Protein AF-A0A453M6G0-F1 (afdb_monomer)

Nearest PDB structures (foldseek):
  7b8b-assembly2_B  TM=7.473E-01  e=1.057E-04  Arabidopsis thaliana
  7krz-assembly1_F  TM=1.743E-01  e=6.918E+00  Homo sapiens

InterPro domains:
  IPR011050 Pectin lyase fold/virulence factor [SSF51126] (20-119)
  IPR012334 Pectin lyase fold [G3DSA:2.160.20.10] (10-120)

Radius of gyration: 19.91 Å; Cα contacts (8 Å, |Δi|>4): 210; chains: 1; bounding box: 61×38×46 Å

Secondary structure (DSSP, 8-state):
-----------------------EEEEGGGGT-B--S-TTSPEE--TTHHHHHHHT-SS-EEEEE-TT-EEE---EEEE---SS-EEEEESSEEE--SSGGGS-TT-TT-SEEEES----

Sequence (120 aa):
YRACTQHGDVAFGRSSLNSSTEKNVFVVDNYGARGTGSMMTRRRWPRAKAWNAACSSSRPAVLLVPRGRSYLLMSITFLGPCKYSVTFMVKGTLVAPRSRSAWNENNMRHWIVIEHVTNH

Mean predicted aligned error: 11.94 Å

Structure (mmCIF, N/CA/C/O backbone):
data_AF-A0A453M6G0-F1
#
_entry.id   AF-A0A453M6G0-F1
#
loop_
_atom_site.group_PDB
_atom_site.id
_atom_site.type_symbol
_atom_site.label_atom_id
_atom_site.label_alt_id
_atom_site.label_comp_id
_atom_site.label_asym_id
_atom_site.label_entity_id
_atom_site.label_seq_id
_atom_site.pdbx_PDB_ins_code
_atom_site.Cartn_x
_atom_site.Cartn_y
_atom_site.Cartn_z
_atom_site.occupancy
_atom_site.B_iso_or_equiv
_atom_site.auth_seq_id
_atom_site.auth_comp_id
_atom_site.auth_asym_id
_atom_site.auth_atom_id
_atom_site.pdbx_PDB_model_num
ATOM 1 N N . TYR A 1 1 ? -29.127 -30.386 -3.169 1.00 31.84 1 TYR A N 1
ATOM 2 C CA . TYR A 1 1 ? -30.319 -30.400 -2.291 1.00 31.84 1 TYR A CA 1
ATOM 3 C C . TYR A 1 1 ? -29.933 -29.657 -1.010 1.00 31.84 1 TYR A C 1
ATOM 5 O O . TYR A 1 1 ? -28.790 -29.807 -0.613 1.00 31.84 1 TYR A O 1
ATOM 13 N N . ARG A 1 2 ? -30.731 -28.813 -0.348 1.00 32.50 2 ARG A N 1
ATOM 14 C CA . ARG A 1 2 ? -31.978 -28.084 -0.682 1.00 32.50 2 ARG A CA 1
ATOM 15 C C . ARG A 1 2 ? -31.768 -26.611 -0.270 1.00 32.50 2 ARG A C 1
ATOM 17 O O . ARG A 1 2 ? -30.869 -26.335 0.516 1.00 32.50 2 ARG A O 1
ATOM 24 N N . ALA A 1 3 ? -32.586 -25.689 -0.773 1.00 38.31 3 ALA A N 1
ATOM 25 C CA . ALA A 1 3 ? -32.681 -24.346 -0.195 1.00 38.31 3 ALA A CA 1
ATOM 26 C C . ALA A 1 3 ? -33.483 -24.385 1.120 1.00 38.31 3 ALA A C 1
ATOM 28 O O . ALA A 1 3 ? -34.374 -25.225 1.258 1.00 38.31 3 ALA A O 1
ATOM 29 N N . CYS A 1 4 ? -33.206 -23.457 2.038 1.00 45.47 4 CYS A N 1
ATOM 30 C CA . CYS A 1 4 ? -34.018 -23.226 3.233 1.00 45.47 4 CYS A CA 1
ATOM 31 C C . CYS A 1 4 ? -34.629 -21.822 3.168 1.00 45.47 4 CYS A C 1
ATOM 33 O O . CYS A 1 4 ? -33.945 -20.829 3.407 1.00 45.47 4 CYS A O 1
ATOM 35 N N . THR A 1 5 ? -35.916 -21.748 2.841 1.00 50.62 5 THR A N 1
ATOM 36 C CA . THR A 1 5 ? -36.776 -20.599 3.143 1.00 50.62 5 THR A CA 1
ATOM 37 C C . THR A 1 5 ? -37.199 -20.666 4.611 1.00 50.62 5 THR A C 1
ATOM 39 O O . THR A 1 5 ? -37.480 -21.751 5.116 1.00 50.62 5 THR A O 1
ATOM 42 N N . GLN A 1 6 ? -37.254 -19.526 5.303 1.00 40.12 6 GLN A N 1
ATOM 43 C CA . GLN A 1 6 ? -37.743 -19.449 6.684 1.00 40.12 6 GLN A CA 1
ATOM 44 C C . GLN A 1 6 ? -39.095 -18.731 6.745 1.00 40.12 6 GLN A C 1
ATOM 46 O O . GLN A 1 6 ? -39.243 -17.620 6.242 1.00 40.12 6 GLN A O 1
ATOM 51 N N . HIS A 1 7 ? -40.060 -19.391 7.384 1.00 32.34 7 HIS A N 1
ATOM 52 C CA . HIS A 1 7 ? -41.308 -18.825 7.890 1.00 32.34 7 HIS A CA 1
ATOM 53 C C . HIS A 1 7 ? -41.202 -18.717 9.420 1.00 32.34 7 HIS A C 1
ATOM 55 O O . HIS A 1 7 ? -40.687 -19.645 10.037 1.00 32.34 7 HIS A O 1
ATOM 61 N N . GLY A 1 8 ? -41.786 -17.665 10.003 1.00 42.75 8 GLY A N 1
ATOM 62 C CA . GLY A 1 8 ? -42.409 -17.727 11.335 1.00 42.75 8 GLY A CA 1
ATOM 63 C C . GLY A 1 8 ? -41.554 -17.462 12.588 1.00 42.75 8 GLY A C 1
ATOM 64 O O . GLY A 1 8 ? -40.725 -18.276 12.979 1.00 42.75 8 GLY A O 1
ATOM 65 N N . ASP A 1 9 ? -41.941 -16.386 13.282 1.00 38.88 9 ASP A N 1
ATOM 66 C CA . ASP A 1 9 ? -42.213 -16.346 14.734 1.00 38.88 9 ASP A CA 1
ATOM 67 C C . ASP A 1 9 ? -41.102 -16.044 15.776 1.00 38.88 9 ASP A C 1
ATOM 69 O O . ASP A 1 9 ? -39.914 -15.911 15.491 1.00 38.88 9 ASP A O 1
ATOM 73 N N . VAL A 1 10 ? -41.571 -15.734 16.995 1.00 45.78 10 VAL A N 1
ATOM 74 C CA . VAL A 1 10 ? -41.076 -14.693 17.931 1.00 45.78 10 VAL A CA 1
ATOM 75 C C . VAL A 1 10 ? -41.383 -15.167 19.377 1.00 45.78 10 VAL A C 1
ATOM 77 O O . VAL A 1 10 ? -42.436 -15.762 19.576 1.00 45.78 10 VAL A O 1
ATOM 80 N N . ALA A 1 11 ? -40.598 -14.981 20.455 1.00 46.09 11 ALA A N 1
ATOM 81 C CA . ALA A 1 11 ? -39.406 -14.165 20.767 1.00 46.09 11 ALA A CA 1
ATOM 82 C C . ALA A 1 11 ? -38.546 -14.829 21.894 1.00 46.09 11 ALA A C 1
ATOM 84 O O . ALA A 1 11 ? -38.769 -15.980 22.248 1.00 46.09 11 ALA A O 1
ATOM 85 N N . PHE A 1 12 ? -37.648 -14.039 22.515 1.00 39.84 12 PHE A N 1
ATOM 86 C CA . PHE A 1 12 ? -36.918 -14.255 23.787 1.00 39.84 12 PHE A CA 1
ATOM 87 C C . PHE A 1 12 ? -35.687 -15.184 23.785 1.00 39.84 12 PHE A C 1
ATOM 89 O O . PHE A 1 12 ? -35.750 -16.349 23.421 1.00 39.84 12 PHE A O 1
ATOM 96 N N . GLY A 1 13 ? -34.573 -14.677 24.338 1.00 37.19 13 GLY A N 1
ATOM 97 C CA . GLY A 1 13 ? -33.406 -15.487 24.727 1.00 37.19 13 GLY A CA 1
ATOM 98 C C . GLY A 1 13 ? -32.059 -14.930 24.253 1.00 37.19 13 GLY A C 1
ATOM 99 O O . GLY A 1 13 ? -31.857 -14.662 23.078 1.00 37.19 13 GLY A O 1
ATOM 100 N N . ARG A 1 14 ? -31.129 -14.732 25.192 1.00 51.22 14 ARG A N 1
ATOM 101 C CA . ARG A 1 14 ? -29.822 -14.070 25.009 1.00 51.22 14 ARG A CA 1
ATOM 102 C C . ARG A 1 14 ? -28.892 -14.755 23.987 1.00 51.22 14 ARG A C 1
ATOM 104 O O . ARG A 1 14 ? -28.859 -15.971 23.859 1.00 51.22 14 ARG A O 1
ATOM 111 N N . SER A 1 15 ? -28.002 -13.925 23.434 1.00 50.03 15 SER A N 1
ATOM 112 C CA . SER A 1 15 ? -26.668 -14.254 22.897 1.00 50.03 15 SER A CA 1
ATOM 113 C C . SER A 1 15 ? -26.554 -15.210 21.700 1.00 50.03 15 SER A C 1
ATOM 115 O O . SER A 1 15 ? -26.272 -16.393 21.846 1.00 50.03 15 SER A O 1
ATOM 117 N N . SER A 1 16 ? -26.465 -14.606 20.513 1.00 47.88 16 SER A N 1
ATOM 118 C CA . SER A 1 16 ? -25.290 -14.827 19.662 1.00 47.88 16 SER A CA 1
ATOM 119 C C . SER A 1 16 ? -24.849 -13.497 19.049 1.00 47.88 16 SER A C 1
ATOM 121 O O . SER A 1 16 ? -25.302 -13.099 17.978 1.00 47.88 16 SER A O 1
ATOM 123 N N . LEU A 1 17 ? -23.960 -12.780 19.750 1.00 47.47 17 LEU A N 1
ATOM 124 C CA . LEU A 1 17 ? -23.151 -11.738 19.116 1.00 47.47 17 LEU A CA 1
ATOM 125 C C . LEU A 1 17 ? -22.137 -12.448 18.223 1.00 47.47 17 LEU A C 1
ATOM 127 O O . LEU A 1 17 ? -20.981 -12.633 18.604 1.00 47.47 17 LEU A O 1
ATOM 131 N N . ASN A 1 18 ? -22.575 -12.850 17.031 1.00 50.50 18 ASN A N 1
ATOM 132 C CA . ASN A 1 18 ? -21.696 -13.376 15.996 1.00 50.50 18 ASN A CA 1
ATOM 133 C C . ASN A 1 18 ? -20.922 -12.207 15.361 1.00 50.50 18 ASN A C 1
ATOM 135 O O . ASN A 1 18 ? -21.075 -11.870 14.187 1.00 50.50 18 ASN A O 1
ATOM 139 N N . SER A 1 19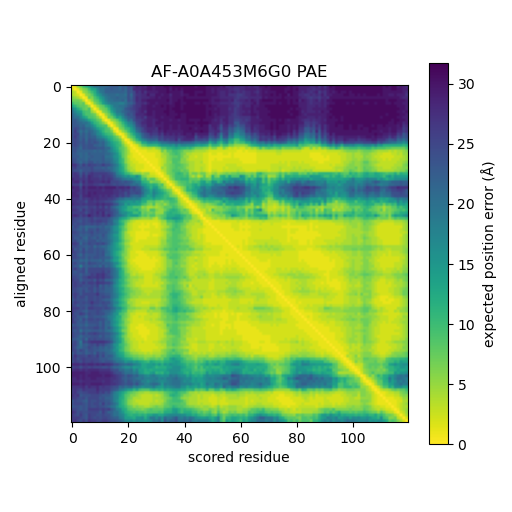 ? -20.128 -11.538 16.202 1.00 49.19 19 SER A N 1
ATOM 140 C CA . SER A 1 19 ? -19.255 -10.419 15.871 1.00 49.19 19 SER A CA 1
ATOM 141 C C . SER A 1 19 ? -18.056 -10.946 15.092 1.00 49.19 19 SER A C 1
ATOM 143 O O . SER A 1 19 ? -16.914 -10.966 15.556 1.00 49.19 19 SER A O 1
ATOM 145 N N . SER A 1 20 ? -18.321 -11.368 13.856 1.00 60.78 20 SER A N 1
ATOM 146 C CA . SER A 1 20 ? -17.321 -11.210 12.813 1.00 60.78 20 SER A CA 1
ATOM 147 C C . SER A 1 20 ? -16.952 -9.728 12.808 1.00 60.78 20 SER A C 1
ATOM 149 O O . SER A 1 20 ? -17.786 -8.877 12.509 1.00 60.78 20 SER A O 1
ATOM 151 N N . THR A 1 21 ? -15.735 -9.408 13.252 1.00 65.12 21 THR A N 1
ATOM 152 C CA . THR A 1 21 ? -15.261 -8.023 13.319 1.00 65.12 21 THR A CA 1
ATOM 153 C C . THR A 1 21 ? -15.343 -7.447 11.916 1.00 65.12 21 THR A C 1
ATOM 155 O O . THR A 1 21 ? -14.573 -7.859 11.047 1.00 65.12 21 THR A O 1
ATOM 158 N N . GLU A 1 22 ? -16.298 -6.547 11.673 1.00 84.19 22 GLU A N 1
ATOM 159 C CA . GLU A 1 22 ? -16.522 -6.009 10.336 1.00 84.19 22 GLU A CA 1
ATOM 160 C C . GLU A 1 22 ? -15.256 -5.304 9.851 1.00 84.19 22 GLU A C 1
ATOM 162 O O . GLU A 1 22 ? -14.756 -4.378 10.498 1.00 84.19 22 GLU A O 1
ATOM 167 N N . LYS A 1 23 ? -14.725 -5.746 8.705 1.00 91.00 23 LYS A N 1
ATOM 168 C CA . LYS A 1 23 ? -13.485 -5.199 8.147 1.00 91.00 23 LYS A CA 1
ATOM 169 C C . LYS A 1 23 ? -13.771 -4.387 6.896 1.00 91.00 23 LYS A C 1
ATOM 171 O O . LYS A 1 23 ? -14.410 -4.876 5.967 1.00 91.00 23 LYS A O 1
ATOM 176 N N . ASN A 1 24 ? -13.241 -3.168 6.831 1.00 95.50 24 ASN A N 1
ATOM 177 C CA . ASN A 1 24 ? -13.250 -2.392 5.590 1.00 95.50 24 ASN A CA 1
ATOM 178 C C . ASN A 1 24 ? -12.245 -2.996 4.596 1.00 95.50 24 ASN A C 1
ATOM 180 O O . ASN A 1 24 ? -11.079 -3.183 4.942 1.00 95.50 24 ASN A O 1
ATOM 184 N N . VAL A 1 25 ? -12.663 -3.263 3.355 1.00 95.81 25 VAL A N 1
ATOM 185 C CA . VAL A 1 25 ? -11.785 -3.817 2.309 1.00 95.81 25 VAL A CA 1
ATOM 186 C C . VAL A 1 25 ? -11.407 -2.738 1.292 1.00 95.81 25 VAL A C 1
ATOM 188 O O . VAL A 1 25 ? -12.238 -2.245 0.534 1.00 95.81 25 VAL A O 1
ATOM 191 N N . PHE A 1 26 ? -10.120 -2.411 1.247 1.00 95.06 26 PHE A N 1
ATOM 192 C CA . PHE A 1 26 ? -9.513 -1.396 0.394 1.00 95.06 26 PHE A CA 1
ATOM 193 C C . PHE A 1 26 ? -8.819 -2.077 -0.792 1.00 95.06 26 PHE A C 1
ATOM 195 O O . PHE A 1 26 ? -7.651 -2.459 -0.715 1.00 95.06 26 PHE A O 1
ATOM 202 N N . VAL A 1 27 ? -9.541 -2.274 -1.898 1.00 93.00 27 VAL A N 1
ATOM 203 C CA . VAL A 1 27 ? -8.989 -2.901 -3.113 1.00 93.00 27 VAL A CA 1
ATOM 204 C C . VAL A 1 27 ? -8.107 -1.902 -3.864 1.00 93.00 27 VAL A C 1
ATOM 206 O O . VAL A 1 27 ? -8.578 -0.828 -4.231 1.00 93.00 27 VAL A O 1
ATOM 209 N N . VAL A 1 28 ? -6.845 -2.250 -4.147 1.00 90.75 28 VAL A N 1
ATOM 210 C CA . VAL A 1 28 ? -5.863 -1.321 -4.759 1.00 90.75 28 VAL A CA 1
ATOM 211 C C . VAL A 1 28 ? -6.296 -0.730 -6.110 1.00 90.75 28 VAL A C 1
ATOM 213 O O . VAL A 1 28 ? -5.900 0.387 -6.444 1.00 90.75 28 VAL A O 1
ATOM 216 N N . ASP A 1 29 ? -7.143 -1.432 -6.870 1.00 88.12 29 ASP A N 1
ATOM 217 C CA . ASP A 1 29 ? -7.707 -0.936 -8.133 1.00 88.12 29 ASP A CA 1
ATOM 218 C C . ASP A 1 29 ? -8.544 0.338 -7.950 1.00 88.12 29 ASP A C 1
ATOM 220 O O . ASP A 1 29 ? -8.414 1.269 -8.749 1.00 88.12 29 ASP A O 1
ATOM 224 N N . ASN A 1 30 ? -9.307 0.431 -6.855 1.00 89.56 30 ASN A N 1
ATOM 225 C CA . ASN A 1 30 ? -10.163 1.581 -6.539 1.00 89.56 30 ASN A CA 1
ATOM 226 C C . ASN A 1 30 ? -9.346 2.854 -6.240 1.00 89.56 30 ASN A C 1
ATOM 228 O O . ASN A 1 30 ? -9.874 3.960 -6.273 1.00 89.56 30 ASN A O 1
ATOM 232 N N . TYR A 1 31 ? -8.038 2.711 -5.998 1.00 87.31 31 TYR A N 1
ATOM 233 C CA . TYR A 1 31 ? -7.110 3.804 -5.695 1.00 87.31 31 TYR A CA 1
ATOM 234 C C . TYR A 1 31 ? -6.253 4.219 -6.897 1.00 87.31 31 TYR A C 1
ATOM 236 O O . TYR A 1 31 ? -5.196 4.837 -6.742 1.00 87.31 31 TYR A O 1
ATOM 244 N N . GLY A 1 32 ? -6.724 3.914 -8.110 1.00 75.81 32 GLY A N 1
ATOM 245 C CA . GLY A 1 32 ? -6.109 4.352 -9.360 1.00 75.81 32 GLY A CA 1
ATOM 246 C C . GLY A 1 32 ? -4.976 3.449 -9.841 1.00 75.81 32 GLY A C 1
ATOM 247 O O . GLY A 1 32 ? -4.080 3.931 -10.534 1.00 75.81 32 GLY A O 1
ATOM 248 N N . ALA A 1 33 ? -4.998 2.153 -9.507 1.00 68.94 33 ALA A N 1
ATOM 249 C CA . ALA A 1 33 ? -4.049 1.184 -10.052 1.00 68.94 33 ALA A CA 1
ATOM 250 C C . ALA A 1 33 ? -4.374 0.850 -11.524 1.00 68.94 33 ALA A C 1
ATOM 252 O O . ALA A 1 33 ? -4.961 -0.182 -11.868 1.00 68.94 33 ALA A O 1
ATOM 253 N N . ARG A 1 34 ? -4.012 1.786 -12.409 1.00 64.75 34 ARG A N 1
ATOM 254 C CA . ARG A 1 34 ? -4.305 1.750 -13.847 1.00 64.75 34 ARG A CA 1
ATOM 255 C C . ARG A 1 34 ? -3.370 0.778 -14.567 1.00 64.75 34 ARG A C 1
ATOM 257 O O . ARG A 1 34 ? -2.154 0.813 -14.383 1.00 64.75 34 ARG A O 1
ATOM 264 N N . GLY A 1 35 ? -3.958 -0.038 -15.432 1.00 55.06 35 GLY A N 1
ATOM 265 C CA . GLY A 1 35 ? -3.305 -0.811 -16.485 1.00 55.06 35 GLY A CA 1
ATOM 266 C C . GLY A 1 35 ? -4.291 -0.932 -17.642 1.00 55.06 35 GLY A C 1
ATOM 267 O O . GLY A 1 35 ? -5.502 -0.969 -17.405 1.00 55.06 35 GLY A O 1
ATOM 268 N N . THR A 1 36 ? -3.790 -0.922 -18.875 1.00 49.91 36 THR A N 1
ATOM 269 C CA . THR A 1 36 ? -4.609 -1.124 -20.078 1.00 49.91 36 THR A CA 1
ATOM 270 C C . THR A 1 36 ? -5.174 -2.549 -20.103 1.00 49.91 36 THR A C 1
ATOM 272 O O . THR A 1 36 ? -4.702 -3.420 -19.376 1.00 49.91 36 THR A O 1
ATOM 275 N N . GLY A 1 37 ? -6.220 -2.786 -20.902 1.00 48.69 37 GLY A N 1
ATOM 276 C CA . GLY A 1 37 ? -7.075 -3.984 -20.834 1.00 48.69 37 GLY A CA 1
ATOM 277 C C . GLY A 1 37 ? -6.428 -5.344 -21.140 1.00 48.69 37 G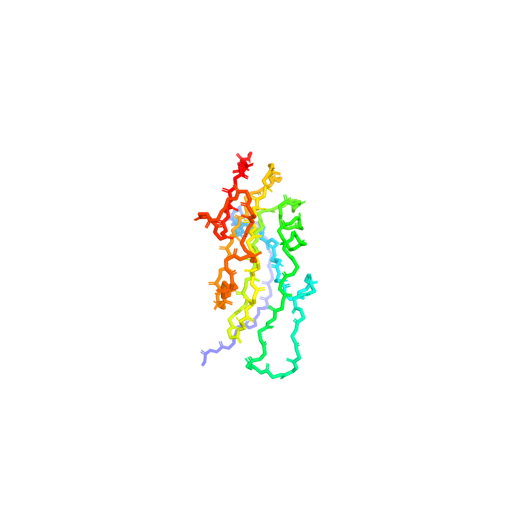LY A C 1
ATOM 278 O O . GLY A 1 37 ? -7.142 -6.339 -21.180 1.00 48.69 37 GLY A O 1
ATOM 279 N N . SER A 1 38 ? -5.109 -5.420 -21.333 1.00 51.84 38 SER A N 1
ATOM 280 C CA . SER A 1 38 ? -4.392 -6.691 -21.435 1.00 51.84 38 SER A CA 1
ATOM 281 C C . SER A 1 38 ? -4.039 -7.228 -20.049 1.00 51.84 38 SER A C 1
ATOM 283 O O . SER A 1 38 ? -3.445 -6.530 -19.224 1.00 51.84 38 SER A O 1
ATOM 285 N N . MET A 1 39 ? -4.310 -8.515 -19.823 1.00 51.62 39 MET A N 1
ATOM 286 C CA . MET A 1 39 ? -3.901 -9.245 -18.615 1.00 51.62 39 MET A CA 1
ATOM 287 C C . MET A 1 39 ? -2.368 -9.272 -18.422 1.00 51.62 39 MET A C 1
ATOM 289 O O . MET A 1 39 ? -1.886 -9.542 -17.324 1.00 51.62 39 MET A O 1
ATOM 293 N N . MET A 1 40 ? -1.601 -8.944 -19.471 1.00 51.12 40 MET A N 1
ATOM 294 C CA . MET A 1 40 ? -0.136 -8.875 -19.462 1.00 51.12 40 MET A CA 1
ATOM 295 C C . MET A 1 40 ? 0.420 -7.481 -19.111 1.00 51.12 40 MET A C 1
ATOM 297 O O . MET A 1 40 ? 1.613 -7.353 -18.816 1.00 51.12 40 MET A O 1
ATOM 301 N N . THR A 1 41 ? -0.396 -6.417 -19.113 1.00 58.38 41 THR A N 1
ATOM 302 C CA . THR A 1 41 ? 0.086 -5.064 -18.787 1.00 58.38 41 THR A CA 1
ATOM 303 C C . THR A 1 41 ? 0.112 -4.832 -17.275 1.00 58.38 41 THR A C 1
ATOM 305 O O . THR A 1 41 ? -0.916 -4.789 -16.602 1.00 58.38 41 THR A O 1
ATOM 308 N N . ARG A 1 42 ? 1.318 -4.624 -16.731 1.00 64.50 42 ARG A N 1
ATOM 309 C CA . ARG A 1 42 ? 1.543 -4.362 -15.299 1.00 64.50 42 ARG A CA 1
ATOM 310 C C . ARG A 1 42 ? 0.859 -3.058 -14.884 1.00 64.50 42 ARG A C 1
ATOM 312 O O . ARG A 1 42 ? 1.157 -1.998 -15.434 1.00 64.50 42 ARG A O 1
ATOM 319 N N . ARG A 1 43 ? -0.017 -3.120 -13.882 1.00 72.81 43 ARG A N 1
ATOM 320 C CA . ARG A 1 43 ? -0.725 -1.952 -13.336 1.00 72.81 43 ARG A CA 1
ATOM 321 C C . ARG A 1 43 ? 0.227 -1.105 -12.501 1.00 72.81 43 ARG A C 1
ATOM 323 O O . ARG A 1 43 ? 0.909 -1.651 -11.642 1.00 72.81 43 ARG A O 1
ATOM 330 N N . ARG A 1 44 ? 0.275 0.217 -12.679 1.00 71.75 44 ARG A N 1
ATOM 331 C CA . ARG A 1 44 ? 1.051 1.079 -11.764 1.00 71.75 44 ARG A CA 1
ATOM 332 C C . ARG A 1 44 ? 0.193 1.406 -10.547 1.00 71.75 44 ARG A C 1
ATOM 334 O O . ARG A 1 44 ? -0.799 2.110 -10.692 1.00 71.75 44 ARG A O 1
ATOM 341 N N . TRP A 1 45 ? 0.564 0.910 -9.366 1.00 71.62 45 TRP A N 1
ATOM 342 C CA . TRP A 1 45 ? -0.137 1.218 -8.112 1.00 71.62 45 TRP A CA 1
ATOM 343 C C . TRP A 1 45 ? 0.330 2.584 -7.564 1.00 71.62 45 TRP A C 1
ATOM 345 O O . TRP A 1 45 ? 1.530 2.766 -7.334 1.00 71.62 45 TRP A O 1
ATOM 355 N N . PRO A 1 46 ? -0.571 3.569 -7.349 1.00 72.31 46 PRO A N 1
ATOM 356 C CA . PRO A 1 46 ? -0.228 4.814 -6.667 1.00 72.31 46 PRO A CA 1
ATOM 357 C C . PRO A 1 46 ? 0.129 4.563 -5.198 1.00 72.31 46 PRO A C 1
ATOM 359 O O . PRO A 1 46 ? -0.757 4.381 -4.364 1.00 72.31 46 PRO A O 1
ATOM 362 N N . ARG A 1 47 ? 1.439 4.594 -4.922 1.00 66.00 47 ARG A N 1
ATOM 363 C CA . ARG A 1 47 ? 2.102 4.269 -3.648 1.00 66.00 47 ARG A CA 1
ATOM 364 C C . ARG A 1 47 ? 1.223 4.459 -2.397 1.00 66.00 47 ARG A C 1
ATOM 366 O O . ARG A 1 47 ? 0.780 3.476 -1.815 1.00 66.00 47 ARG A O 1
ATOM 373 N N . ALA A 1 48 ? 0.918 5.698 -2.014 1.00 80.19 48 ALA A N 1
ATOM 374 C CA . ALA A 1 48 ? 0.278 5.980 -0.725 1.00 80.19 48 ALA A CA 1
ATOM 375 C C . ALA A 1 48 ? -1.259 5.817 -0.682 1.00 80.19 48 ALA A C 1
ATOM 377 O O . ALA A 1 48 ? -1.817 5.618 0.391 1.00 80.19 48 ALA A O 1
ATOM 378 N N . LYS A 1 49 ? -1.987 5.908 -1.809 1.00 88.75 49 LYS A N 1
ATOM 379 C CA . LYS A 1 49 ? -3.444 6.184 -1.770 1.00 88.75 49 LYS A CA 1
ATOM 380 C C . LYS A 1 49 ? -4.272 5.102 -1.065 1.00 88.75 49 LYS A C 1
ATOM 382 O O . LYS A 1 49 ? -5.088 5.422 -0.206 1.00 88.75 49 LYS A O 1
ATOM 387 N N . ALA A 1 50 ? -4.056 3.838 -1.425 1.00 91.88 50 ALA A N 1
ATOM 388 C CA . ALA A 1 50 ? -4.808 2.718 -0.854 1.00 91.88 50 ALA A CA 1
ATOM 389 C C . ALA A 1 50 ? -4.429 2.452 0.613 1.00 91.88 50 ALA A C 1
ATOM 391 O O . ALA A 1 50 ? -5.294 2.128 1.423 1.00 91.88 50 ALA A O 1
ATOM 392 N N . TRP A 1 51 ? -3.148 2.635 0.957 1.00 93.31 51 TRP A N 1
ATOM 393 C CA . TRP A 1 51 ? -2.663 2.508 2.330 1.00 93.31 51 TRP A CA 1
ATOM 394 C C . TRP A 1 51 ? -3.232 3.596 3.235 1.00 93.31 51 TRP A C 1
ATOM 396 O O . TRP A 1 51 ? -3.815 3.273 4.262 1.00 93.31 51 TRP A O 1
ATOM 406 N N . ASN A 1 52 ? -3.147 4.867 2.835 1.00 93.31 52 ASN A N 1
ATOM 407 C CA . ASN A 1 52 ? -3.641 5.985 3.640 1.00 93.31 52 ASN A CA 1
ATOM 408 C C . ASN A 1 52 ? -5.144 5.849 3.925 1.00 93.31 52 ASN A C 1
ATOM 410 O O . ASN A 1 52 ? -5.582 6.125 5.040 1.00 93.3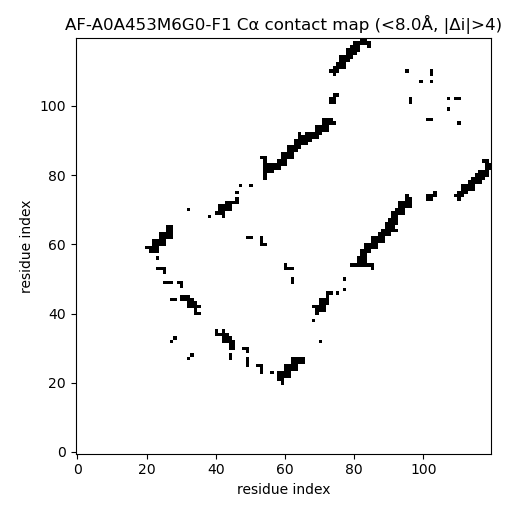1 52 ASN A O 1
ATOM 414 N N . ALA A 1 53 ? -5.926 5.372 2.948 1.00 93.88 53 ALA A N 1
ATOM 415 C CA . ALA A 1 53 ? -7.341 5.072 3.141 1.00 93.88 53 ALA A CA 1
ATOM 416 C C . ALA A 1 53 ? -7.562 3.930 4.154 1.00 93.88 53 ALA A C 1
ATOM 418 O O . ALA A 1 53 ? -8.372 4.082 5.067 1.00 93.88 53 ALA A O 1
ATOM 419 N N . ALA A 1 54 ? -6.804 2.831 4.046 1.00 94.06 54 ALA A N 1
ATOM 420 C CA . ALA A 1 54 ? -6.881 1.705 4.978 1.00 94.06 54 ALA A CA 1
ATOM 421 C C . ALA A 1 54 ? -6.453 2.077 6.409 1.00 94.06 54 ALA A C 1
ATOM 423 O O . ALA A 1 54 ? -7.148 1.757 7.369 1.00 94.06 54 ALA A O 1
ATOM 424 N N . CYS A 1 55 ? -5.352 2.811 6.544 1.00 94.31 55 CYS A N 1
ATOM 425 C CA . CYS A 1 55 ? -4.785 3.280 7.808 1.00 94.31 55 CYS A CA 1
ATOM 426 C C . CYS A 1 55 ? -5.681 4.327 8.508 1.00 94.31 55 CYS A C 1
ATOM 428 O O . CYS A 1 55 ? -5.709 4.408 9.737 1.00 94.31 55 CYS A O 1
ATOM 430 N N . SER A 1 56 ? -6.482 5.075 7.736 1.00 94.06 56 SER A N 1
ATOM 431 C CA . SER A 1 56 ? -7.473 6.043 8.242 1.00 94.06 56 SER A CA 1
ATOM 432 C C . SER A 1 56 ? -8.855 5.442 8.539 1.00 94.06 56 SER A C 1
ATOM 434 O O . SER A 1 56 ? -9.761 6.186 8.927 1.00 94.06 56 SER A O 1
ATOM 436 N N . SER A 1 57 ? -9.039 4.133 8.336 1.00 94.44 57 SER A N 1
ATOM 437 C CA . SER A 1 57 ? -10.301 3.419 8.564 1.00 94.44 57 SER A CA 1
ATOM 438 C C . SER A 1 57 ? -10.788 3.555 10.013 1.00 94.44 57 SER A C 1
ATOM 440 O O . SER A 1 57 ? -9.988 3.552 10.938 1.00 94.44 57 SER A O 1
ATOM 442 N N . SER A 1 58 ? -12.105 3.627 10.225 1.00 92.69 58 SER A N 1
ATOM 443 C CA . SER A 1 58 ? -12.755 3.678 11.550 1.00 92.69 58 SER A CA 1
ATOM 444 C C . SER A 1 58 ? -13.032 2.302 12.181 1.00 92.69 58 SER A C 1
ATOM 446 O O . SER A 1 58 ? -13.724 2.211 13.189 1.00 92.69 58 SER A O 1
ATOM 448 N N . ARG A 1 59 ? -12.533 1.232 11.558 1.00 92.88 59 ARG A N 1
ATOM 449 C CA . ARG A 1 59 ? -12.630 -0.176 11.977 1.00 92.88 59 ARG A CA 1
ATOM 450 C C . ARG A 1 59 ? -11.479 -0.968 11.336 1.00 92.88 59 ARG A C 1
ATOM 452 O O . ARG A 1 59 ? -10.865 -0.428 10.405 1.00 92.88 59 ARG A O 1
ATOM 459 N N . PRO A 1 60 ? -11.181 -2.214 11.756 1.00 93.88 60 PRO A N 1
ATOM 460 C CA . PRO A 1 60 ? -10.124 -3.024 11.152 1.00 93.88 60 PRO A CA 1
ATOM 461 C C . PRO A 1 60 ? -10.180 -3.029 9.618 1.00 93.88 60 PRO A C 1
ATOM 463 O O . PRO A 1 60 ? -11.250 -3.126 9.013 1.00 93.88 60 PRO A O 1
ATOM 466 N N . ALA A 1 61 ? -9.028 -2.892 8.973 1.00 94.69 61 ALA A N 1
ATOM 467 C CA . ALA A 1 61 ? -8.922 -2.697 7.531 1.00 94.69 61 ALA A CA 1
ATOM 468 C C . ALA A 1 61 ? -8.197 -3.858 6.846 1.00 94.69 61 ALA A C 1
ATOM 470 O O . ALA A 1 61 ? -7.306 -4.484 7.416 1.00 94.69 61 ALA A O 1
ATOM 471 N N . VAL A 1 62 ? -8.535 -4.116 5.584 1.00 95.69 62 VAL A N 1
ATOM 472 C CA . VAL A 1 62 ? -7.820 -5.038 4.697 1.00 95.69 62 VAL A CA 1
ATOM 473 C C . VAL A 1 62 ? -7.410 -4.287 3.438 1.00 95.69 62 VAL A C 1
ATOM 475 O O . VAL A 1 62 ? -8.258 -3.945 2.619 1.00 95.69 62 VAL A O 1
ATOM 478 N N . LEU A 1 63 ? -6.113 -4.061 3.249 1.00 94.50 63 LEU A N 1
ATOM 479 C CA . LEU A 1 63 ? -5.557 -3.561 1.994 1.00 94.50 63 LEU A CA 1
ATOM 480 C C . LEU A 1 63 ? -5.369 -4.746 1.039 1.00 94.50 63 LEU A C 1
ATOM 482 O O . LEU A 1 63 ? -4.486 -5.574 1.254 1.00 94.50 63 LEU A O 1
ATOM 486 N N . LEU A 1 64 ? -6.212 -4.851 0.009 1.00 95.06 64 LEU A N 1
ATOM 487 C CA . LEU A 1 64 ? -6.303 -6.035 -0.850 1.00 95.06 64 LEU A CA 1
ATOM 488 C C . LEU A 1 64 ? -5.670 -5.814 -2.230 1.00 95.06 64 LEU A C 1
ATOM 490 O O . LEU A 1 64 ? -6.162 -5.021 -3.038 1.00 95.06 64 LEU A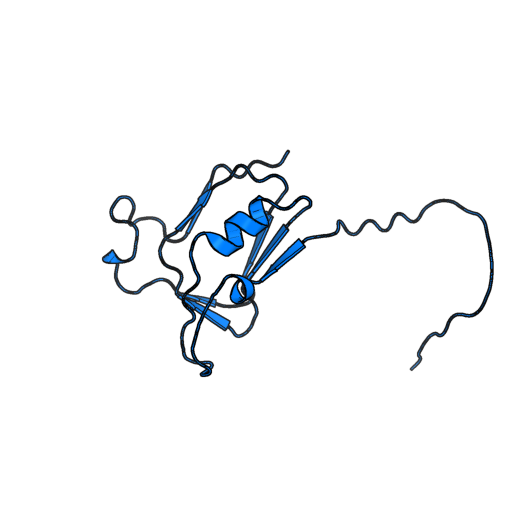 O 1
ATOM 494 N N . VAL A 1 65 ? -4.648 -6.616 -2.539 1.00 92.75 65 VAL A N 1
ATOM 495 C CA . VAL A 1 65 ? -4.154 -6.838 -3.907 1.00 92.75 65 VAL A CA 1
ATOM 496 C C . VAL A 1 65 ? -4.907 -8.044 -4.491 1.00 92.75 65 VAL A C 1
ATOM 498 O O . VAL A 1 65 ? -4.693 -9.165 -4.019 1.00 92.75 65 VAL A O 1
ATOM 501 N N . PRO A 1 66 ? -5.812 -7.865 -5.470 1.00 93.00 66 PRO A N 1
ATOM 502 C CA . PRO A 1 66 ? -6.704 -8.926 -5.942 1.00 93.00 66 PRO A CA 1
ATOM 503 C C . PRO A 1 66 ? -5.985 -10.004 -6.768 1.00 93.00 66 PRO A C 1
ATOM 505 O O . PRO A 1 66 ? -4.995 -9.739 -7.451 1.00 93.00 66 PRO A O 1
ATOM 508 N N . ARG A 1 67 ? -6.524 -11.231 -6.733 1.00 92.38 67 ARG A N 1
ATOM 509 C CA . ARG A 1 67 ? -6.023 -12.382 -7.505 1.00 92.38 67 ARG A CA 1
ATOM 510 C C . ARG A 1 67 ? -6.082 -12.115 -9.013 1.00 92.38 67 ARG A C 1
ATOM 512 O O . ARG A 1 67 ? -6.988 -11.443 -9.495 1.00 92.38 67 ARG A O 1
ATOM 519 N N . GLY A 1 68 ? -5.116 -12.667 -9.752 1.00 88.19 68 GLY A N 1
ATOM 520 C CA . GLY A 1 68 ? -5.060 -12.566 -11.216 1.00 88.19 68 GLY A CA 1
ATOM 521 C C . GLY A 1 68 ? -4.653 -11.185 -11.742 1.00 88.19 68 GLY A C 1
ATOM 522 O O . GLY A 1 68 ? -4.828 -10.915 -12.927 1.00 88.19 68 GLY A O 1
ATOM 523 N N . ARG A 1 69 ? -4.131 -10.299 -10.881 1.00 85.25 69 ARG A N 1
ATOM 524 C CA . ARG A 1 69 ? -3.646 -8.965 -11.260 1.00 85.25 69 ARG A CA 1
ATOM 525 C C . ARG A 1 69 ? -2.210 -8.743 -10.793 1.00 85.25 69 ARG A C 1
ATOM 527 O O . ARG A 1 69 ? -1.847 -9.117 -9.678 1.00 85.25 69 ARG A O 1
ATOM 534 N N . SER A 1 70 ? -1.428 -8.093 -11.654 1.00 87.12 70 SER A N 1
ATOM 535 C CA . SER A 1 70 ? -0.004 -7.814 -11.452 1.00 87.12 70 SER A CA 1
ATOM 536 C C . SER A 1 70 ? 0.254 -6.312 -11.394 1.00 87.12 70 SER A C 1
ATOM 538 O O . SER A 1 70 ? -0.078 -5.584 -12.336 1.00 87.12 70 SER A O 1
ATOM 540 N N . TYR A 1 71 ? 0.877 -5.850 -10.311 1.00 86.12 71 TYR A N 1
ATOM 541 C CA . TYR A 1 71 ? 1.093 -4.432 -10.024 1.00 86.12 71 TYR A CA 1
ATOM 542 C C . TYR A 1 71 ? 2.581 -4.101 -9.948 1.00 86.12 71 TYR A C 1
ATOM 544 O O . TYR A 1 71 ? 3.296 -4.640 -9.109 1.00 86.12 71 TYR A O 1
ATOM 552 N N . LEU A 1 72 ? 3.043 -3.176 -10.788 1.00 86.25 72 LEU A N 1
ATOM 553 C CA . LEU A 1 72 ? 4.337 -2.526 -10.625 1.00 86.25 72 LEU A CA 1
ATOM 554 C C . LEU A 1 72 ? 4.253 -1.573 -9.425 1.00 86.25 72 LEU A C 1
ATOM 556 O O . LEU A 1 72 ? 3.581 -0.536 -9.492 1.00 86.25 72 LEU A O 1
ATOM 560 N N . LEU A 1 73 ? 4.941 -1.938 -8.345 1.00 86.00 73 LEU A N 1
ATOM 561 C CA . LEU A 1 73 ? 5.032 -1.165 -7.111 1.00 86.00 73 LEU A CA 1
ATOM 562 C C . LEU A 1 73 ? 6.459 -0.634 -6.969 1.00 86.00 73 LEU A C 1
ATOM 564 O O . LEU A 1 73 ? 7.391 -1.406 -6.763 1.00 86.00 73 LEU A O 1
ATOM 568 N N . MET A 1 74 ? 6.625 0.683 -7.094 1.00 83.12 74 MET A N 1
ATOM 569 C CA . MET A 1 74 ? 7.892 1.358 -6.777 1.00 83.12 74 MET A CA 1
ATOM 570 C C . MET A 1 74 ? 8.177 1.266 -5.277 1.00 83.12 74 MET A C 1
ATOM 572 O O . MET A 1 74 ? 7.234 1.074 -4.507 1.00 83.12 74 MET A O 1
ATOM 576 N N . SER A 1 75 ? 9.433 1.461 -4.857 1.00 84.19 75 SER A N 1
ATOM 577 C CA . SER A 1 75 ? 9.775 1.386 -3.432 1.00 84.19 75 SER A CA 1
ATOM 578 C C . SER A 1 75 ? 8.902 2.310 -2.584 1.00 84.19 75 SER A C 1
ATOM 580 O O . SER A 1 75 ? 8.631 3.458 -2.980 1.00 84.19 75 SER A O 1
ATOM 582 N N . ILE A 1 76 ? 8.467 1.802 -1.434 1.00 84.94 76 ILE A N 1
ATOM 583 C CA . ILE A 1 76 ? 7.466 2.446 -0.591 1.00 84.94 76 ILE A CA 1
ATOM 584 C C . ILE A 1 76 ? 7.692 2.166 0.895 1.00 84.94 76 ILE A C 1
ATOM 586 O O . ILE A 1 76 ? 7.968 1.035 1.288 1.00 84.94 76 ILE A O 1
ATOM 590 N N . THR A 1 77 ? 7.478 3.202 1.703 1.00 87.88 77 THR A N 1
ATOM 591 C CA . THR A 1 77 ? 7.273 3.090 3.146 1.00 87.88 77 THR A CA 1
ATOM 592 C C . THR A 1 77 ? 5.793 3.302 3.444 1.00 87.88 77 THR A C 1
ATOM 594 O O . THR A 1 77 ? 5.215 4.332 3.091 1.00 87.88 77 THR A O 1
ATOM 597 N N . PHE A 1 78 ? 5.175 2.305 4.063 1.00 90.56 78 PHE A N 1
ATOM 598 C CA . PHE A 1 78 ? 3.838 2.354 4.630 1.00 90.56 78 PHE A CA 1
ATOM 599 C C . PHE A 1 78 ? 3.949 2.828 6.082 1.00 90.56 78 PHE A C 1
ATOM 601 O O . PHE A 1 78 ? 4.370 2.077 6.960 1.00 90.56 78 PHE A O 1
ATOM 608 N N . LEU A 1 79 ? 3.611 4.098 6.302 1.00 90.00 79 LEU A N 1
ATOM 609 C CA . LEU A 1 79 ? 3.694 4.765 7.600 1.00 90.00 79 LEU A CA 1
ATOM 610 C C . LEU A 1 79 ? 2.376 4.640 8.371 1.00 90.00 79 LEU A C 1
ATOM 612 O O . LEU A 1 79 ? 1.300 4.817 7.789 1.00 90.00 79 LEU A O 1
ATOM 616 N N . GLY A 1 80 ? 2.474 4.373 9.672 1.00 90.06 80 GLY A N 1
ATOM 617 C CA . GLY A 1 80 ? 1.432 4.674 10.657 1.00 90.06 80 GLY A CA 1
ATOM 618 C C . GLY A 1 80 ? 1.671 6.017 11.379 1.00 90.06 80 G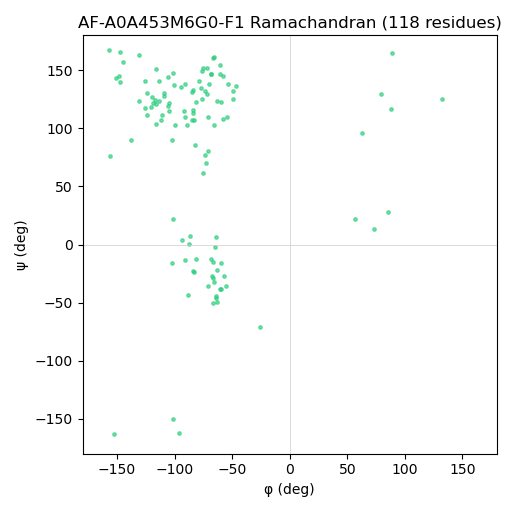LY A C 1
ATOM 619 O O . GLY A 1 80 ? 2.444 6.840 10.882 1.00 90.06 80 GLY A O 1
ATOM 620 N N . PRO A 1 81 ? 1.029 6.256 12.540 1.00 92.62 81 PRO A N 1
ATOM 621 C CA . PRO A 1 81 ? 0.089 5.362 13.220 1.00 92.62 81 PRO A CA 1
ATOM 622 C C . PRO A 1 81 ? -1.222 5.200 12.444 1.00 92.62 81 PRO A C 1
ATOM 624 O O . PRO A 1 81 ? -1.694 6.128 11.788 1.00 92.62 81 PRO A O 1
ATOM 627 N N . CYS A 1 82 ? -1.817 4.010 12.524 1.00 92.31 82 CYS A N 1
ATOM 628 C CA . CYS A 1 82 ? -3.132 3.739 11.947 1.00 92.31 82 CYS A CA 1
ATOM 629 C C . CYS A 1 82 ? -4.200 3.763 13.038 1.00 92.31 82 CYS A C 1
ATOM 631 O O . CYS A 1 82 ? -3.941 3.391 14.179 1.00 92.31 82 CYS A O 1
ATOM 633 N N . LYS A 1 83 ? -5.418 4.188 12.689 1.00 92.31 83 LYS A N 1
ATOM 634 C CA . LYS A 1 83 ? -6.519 4.301 13.662 1.00 92.31 83 LYS A CA 1
ATOM 635 C C . LYS A 1 83 ? -6.973 2.945 14.211 1.00 92.31 83 LYS A C 1
ATOM 637 O O . LYS A 1 83 ? -7.473 2.882 15.323 1.00 92.31 83 LYS A O 1
ATOM 642 N N . TYR A 1 84 ? -6.820 1.893 13.408 1.00 92.06 84 TYR A N 1
ATOM 643 C CA . TYR A 1 84 ? -7.145 0.502 13.719 1.00 92.06 84 TYR A CA 1
ATOM 644 C C . TYR A 1 84 ? -6.168 -0.427 12.987 1.00 92.06 84 TYR A C 1
ATOM 646 O O . TYR A 1 84 ? -5.497 -0.012 12.038 1.00 92.06 84 TYR A O 1
ATOM 654 N N . SER A 1 85 ? -6.139 -1.703 13.381 1.00 91.88 85 SER A N 1
ATOM 655 C CA . SER A 1 85 ? -5.370 -2.752 12.698 1.00 91.88 85 SER A CA 1
ATOM 656 C C . SER A 1 85 ? -5.601 -2.791 11.177 1.00 91.88 85 SER A C 1
ATOM 658 O O . SER A 1 85 ? -6.735 -2.818 10.688 1.00 91.88 85 SER A O 1
ATOM 660 N N . VAL A 1 86 ? -4.503 -2.857 10.416 1.00 93.12 86 VAL A N 1
ATOM 661 C CA . VAL A 1 86 ? -4.503 -2.979 8.950 1.00 93.12 86 VAL A CA 1
ATOM 662 C C . VAL A 1 86 ? -3.878 -4.313 8.545 1.00 93.12 86 VAL A C 1
ATOM 664 O O . VAL A 1 86 ? -2.713 -4.582 8.816 1.00 93.12 86 VAL A O 1
ATOM 667 N N . THR A 1 87 ? -4.639 -5.148 7.842 1.00 93.88 87 THR A N 1
ATOM 668 C CA . THR A 1 87 ? -4.152 -6.381 7.211 1.00 93.88 87 THR A CA 1
ATOM 669 C C . THR A 1 87 ? -3.725 -6.083 5.776 1.00 93.88 87 THR A C 1
ATOM 671 O O . THR A 1 87 ? -4.571 -5.778 4.934 1.00 93.88 87 THR A O 1
ATOM 674 N N . PHE A 1 88 ? -2.438 -6.213 5.450 1.00 93.19 88 PHE A N 1
ATOM 675 C CA . PHE A 1 88 ? -1.985 -6.153 4.058 1.00 93.19 88 PHE A CA 1
ATOM 676 C C . PHE A 1 88 ? -2.122 -7.534 3.400 1.00 93.19 88 PHE A C 1
ATOM 678 O O . PHE A 1 88 ? -1.387 -8.465 3.718 1.00 93.19 88 PHE A O 1
ATOM 685 N N . MET A 1 89 ? -3.099 -7.688 2.504 1.00 95.31 89 MET A N 1
ATOM 686 C CA . MET A 1 89 ? -3.485 -8.972 1.920 1.00 95.31 89 MET A CA 1
ATOM 687 C C . MET A 1 89 ? -3.138 -9.034 0.431 1.00 95.31 89 MET A C 1
ATOM 689 O O . MET A 1 89 ? -3.816 -8.443 -0.414 1.00 95.31 89 MET A O 1
ATOM 693 N N . VAL A 1 90 ? -2.110 -9.812 0.091 1.00 93.69 90 VAL A N 1
ATOM 694 C CA . VAL A 1 90 ? -1.665 -9.999 -1.294 1.00 93.69 90 VAL A CA 1
ATOM 695 C C . VAL A 1 90 ? -2.200 -11.321 -1.853 1.00 93.69 90 VAL A C 1
ATOM 697 O O . VAL A 1 90 ? -1.690 -12.388 -1.531 1.00 93.69 90 VAL A O 1
ATOM 700 N N . LYS A 1 91 ? -3.246 -11.260 -2.692 1.00 94.44 91 LYS A N 1
ATOM 701 C CA . LYS A 1 91 ? -3.772 -12.414 -3.458 1.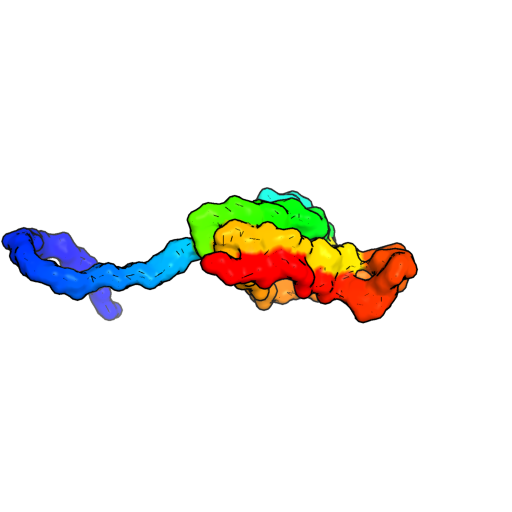00 94.44 91 LYS A CA 1
ATOM 702 C C . LYS A 1 91 ? -3.348 -12.409 -4.935 1.00 94.44 91 LYS A C 1
ATOM 704 O O . LYS A 1 91 ? -3.530 -13.420 -5.612 1.00 94.44 91 LYS A O 1
ATOM 709 N N . GLY A 1 92 ? -2.861 -11.272 -5.434 1.00 90.62 92 GLY A N 1
ATOM 710 C CA . GLY A 1 92 ? -2.273 -11.094 -6.767 1.00 90.62 92 GLY A CA 1
ATOM 711 C C . GLY A 1 92 ? -0.747 -11.073 -6.735 1.00 90.62 92 GLY A C 1
ATOM 712 O O . GLY A 1 92 ? -0.129 -11.664 -5.855 1.00 90.62 92 GLY A O 1
ATOM 713 N N . THR A 1 93 ? -0.136 -10.352 -7.674 1.00 90.56 93 THR A N 1
ATOM 714 C CA . THR A 1 93 ? 1.324 -10.249 -7.800 1.00 90.56 93 THR A CA 1
ATOM 715 C C . THR A 1 93 ? 1.780 -8.800 -7.653 1.00 90.56 93 THR A C 1
ATOM 717 O O . THR A 1 93 ? 1.316 -7.912 -8.370 1.00 90.56 93 THR A O 1
ATOM 720 N N . LEU A 1 94 ? 2.734 -8.558 -6.755 1.00 89.62 94 LEU A N 1
ATOM 721 C CA . LEU A 1 94 ? 3.502 -7.315 -6.711 1.00 89.62 94 LEU A CA 1
ATOM 722 C C . LEU A 1 94 ? 4.800 -7.516 -7.495 1.00 89.62 94 LEU A C 1
ATOM 724 O O . LEU A 1 94 ? 5.454 -8.547 -7.374 1.00 89.62 94 LEU A O 1
ATOM 728 N N . VAL A 1 95 ? 5.160 -6.538 -8.319 1.00 88.31 95 VAL A N 1
ATOM 729 C CA . VAL A 1 95 ? 6.327 -6.576 -9.199 1.00 88.31 95 VAL A CA 1
ATOM 730 C C . VAL A 1 95 ? 7.244 -5.421 -8.826 1.00 88.31 95 VAL A C 1
ATOM 732 O O . VAL A 1 95 ? 6.852 -4.257 -8.945 1.00 88.31 95 VAL A O 1
ATOM 735 N N . ALA A 1 96 ? 8.462 -5.741 -8.393 1.00 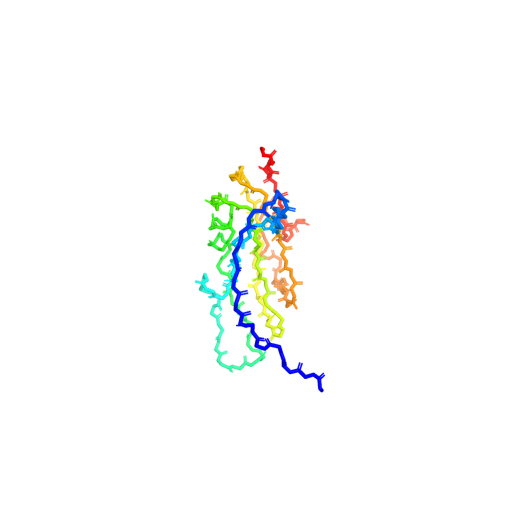85.75 96 ALA A N 1
ATOM 736 C CA . ALA A 1 96 ? 9.502 -4.751 -8.149 1.00 85.75 96 ALA A CA 1
ATOM 737 C C . ALA A 1 96 ? 9.978 -4.126 -9.477 1.00 85.75 96 ALA A C 1
ATOM 739 O O . ALA A 1 96 ? 9.995 -4.803 -10.517 1.00 85.75 96 ALA A O 1
ATOM 740 N N . PRO A 1 97 ? 10.374 -2.842 -9.494 1.00 80.44 97 PRO A N 1
ATOM 741 C CA . PRO A 1 97 ? 10.969 -2.246 -10.678 1.00 80.44 97 PRO A CA 1
ATOM 742 C C . PRO A 1 97 ? 12.370 -2.826 -10.923 1.00 80.44 97 PRO A C 1
ATOM 744 O O . PRO A 1 97 ? 13.161 -2.992 -9.997 1.00 80.44 97 PRO A O 1
ATOM 747 N N . ARG A 1 98 ? 12.678 -3.112 -12.197 1.00 77.81 98 ARG A N 1
ATOM 748 C CA . ARG A 1 98 ? 13.956 -3.717 -12.620 1.00 77.81 98 ARG A CA 1
ATOM 749 C C . ARG A 1 98 ? 15.171 -2.816 -12.382 1.00 77.81 98 ARG A C 1
ATOM 751 O O . ARG A 1 98 ? 16.255 -3.332 -12.147 1.00 77.81 98 ARG A O 1
ATOM 758 N N . SER A 1 99 ? 15.004 -1.495 -12.470 1.00 74.50 99 SER A N 1
ATOM 759 C CA . SER A 1 99 ? 16.090 -0.555 -12.185 1.00 74.50 99 SER A CA 1
ATOM 760 C C . SER A 1 99 ? 16.167 -0.262 -10.693 1.00 74.50 99 SER A C 1
ATOM 762 O O . SER A 1 99 ? 15.162 0.135 -10.099 1.00 74.50 99 SER A O 1
ATOM 764 N N . ARG A 1 100 ? 17.373 -0.351 -10.118 1.00 64.88 100 ARG A N 1
ATOM 765 C CA . ARG A 1 100 ? 17.652 0.117 -8.752 1.00 64.88 100 ARG A CA 1
ATOM 766 C C . ARG A 1 100 ? 17.455 1.629 -8.582 1.00 64.88 100 ARG A C 1
ATOM 768 O O . ARG A 1 100 ? 17.147 2.045 -7.480 1.00 64.88 100 ARG A O 1
ATOM 775 N N . SER A 1 101 ? 17.498 2.436 -9.649 1.00 66.81 101 SER A N 1
ATOM 776 C CA . SER A 1 101 ? 17.148 3.872 -9.574 1.00 66.81 101 SER A CA 1
ATOM 777 C C . SER A 1 101 ? 15.659 4.147 -9.310 1.00 66.81 101 SER A C 1
ATOM 779 O O . SER A 1 101 ? 15.278 5.266 -8.998 1.00 66.81 101 SER A O 1
ATOM 781 N N . ALA A 1 102 ? 14.791 3.135 -9.427 1.00 64.75 102 ALA A N 1
ATOM 782 C CA . ALA A 1 102 ? 13.384 3.226 -9.026 1.00 64.75 102 ALA A CA 1
ATOM 783 C C . ALA A 1 102 ? 13.138 2.737 -7.581 1.00 64.75 102 ALA A C 1
ATOM 785 O O . ALA A 1 102 ? 11.987 2.659 -7.134 1.00 64.75 102 ALA A O 1
ATOM 786 N N . TRP A 1 103 ? 14.215 2.376 -6.879 1.00 67.31 103 TRP A N 1
ATOM 787 C CA . TRP A 1 103 ? 14.258 2.106 -5.450 1.00 67.31 103 TRP A CA 1
ATOM 788 C C . TRP A 1 103 ? 14.839 3.371 -4.802 1.00 67.31 103 TRP A C 1
ATOM 790 O O . TRP A 1 103 ? 15.751 3.970 -5.363 1.00 67.31 103 TRP A O 1
A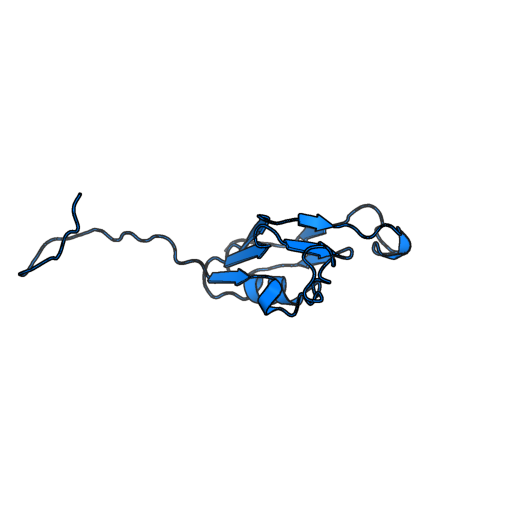TOM 800 N N . ASN A 1 104 ? 14.269 3.813 -3.680 1.00 62.09 104 ASN A N 1
ATOM 801 C CA . ASN A 1 104 ? 14.577 5.101 -3.051 1.00 62.09 104 ASN A CA 1
ATOM 802 C C . ASN A 1 104 ? 16.096 5.312 -2.910 1.00 62.09 104 ASN A C 1
ATOM 804 O O . ASN A 1 104 ? 16.774 4.474 -2.314 1.00 62.09 104 ASN A O 1
ATOM 808 N N . GLU A 1 105 ? 16.607 6.428 -3.435 1.00 58.09 105 GLU A N 1
ATOM 809 C CA . GLU A 1 105 ? 18.042 6.740 -3.521 1.00 58.09 105 GLU A CA 1
ATOM 810 C C . GLU A 1 105 ? 18.727 6.668 -2.148 1.00 58.09 105 GLU A C 1
ATOM 812 O O . GLU A 1 105 ? 19.834 6.146 -2.030 1.00 58.09 105 GLU A O 1
ATOM 817 N N . ASN A 1 106 ? 18.010 7.066 -1.093 1.00 59.50 106 ASN A N 1
ATOM 818 C CA . ASN A 1 106 ? 18.503 7.057 0.284 1.00 59.50 106 ASN A CA 1
ATOM 819 C C . ASN A 1 106 ? 18.431 5.681 0.974 1.00 59.50 106 ASN A C 1
ATOM 821 O O . ASN A 1 106 ? 18.992 5.514 2.055 1.00 59.50 106 ASN A O 1
ATOM 825 N N . ASN A 1 107 ? 17.729 4.690 0.405 1.00 59.94 107 ASN A N 1
ATOM 826 C CA . ASN A 1 107 ? 17.666 3.340 0.972 1.00 59.94 107 ASN A CA 1
ATOM 827 C C . ASN A 1 107 ? 17.328 2.260 -0.076 1.00 59.94 107 ASN A C 1
ATOM 829 O O . ASN A 1 107 ? 16.231 1.699 -0.104 1.00 59.94 107 ASN A O 1
ATOM 833 N N . MET A 1 108 ? 18.316 1.899 -0.901 1.00 65.62 108 MET A N 1
ATOM 834 C CA . MET A 1 108 ? 18.206 0.803 -1.878 1.00 65.62 108 MET A CA 1
ATOM 835 C C . MET A 1 108 ? 18.029 -0.602 -1.259 1.00 65.62 108 MET A C 1
ATOM 837 O O . MET A 1 108 ? 17.924 -1.575 -2.006 1.00 65.62 108 MET A O 1
ATOM 841 N N . ARG A 1 109 ? 18.023 -0.755 0.075 1.00 75.38 109 ARG A N 1
ATOM 842 C CA . ARG A 1 109 ? 17.948 -2.071 0.741 1.00 75.38 109 ARG A CA 1
ATOM 843 C C . ARG A 1 109 ? 16.523 -2.604 0.882 1.00 75.38 109 ARG A C 1
ATOM 845 O O . ARG A 1 109 ? 16.349 -3.814 1.004 1.00 75.38 109 ARG A O 1
ATOM 852 N N . HIS A 1 110 ? 15.511 -1.735 0.851 1.00 81.38 110 HIS A N 1
ATOM 853 C CA . HIS A 1 110 ? 14.122 -2.125 1.092 1.00 81.38 110 HIS A CA 1
ATOM 854 C C . HIS A 1 110 ? 13.196 -1.736 -0.064 1.00 81.38 110 HIS A C 1
ATOM 856 O O . HIS A 1 110 ? 13.163 -0.595 -0.521 1.00 81.38 110 HIS A O 1
ATOM 862 N N . TRP A 1 111 ? 12.399 -2.704 -0.519 1.00 83.31 111 TRP A N 1
ATOM 863 C CA . TRP A 1 111 ? 11.374 -2.490 -1.542 1.00 83.31 111 TRP A CA 1
ATOM 864 C C . TRP A 1 111 ? 10.031 -2.066 -0.924 1.00 83.31 111 TRP A C 1
ATOM 866 O O . TRP A 1 111 ? 9.392 -1.133 -1.408 1.00 83.31 111 TRP A O 1
ATOM 876 N N . ILE 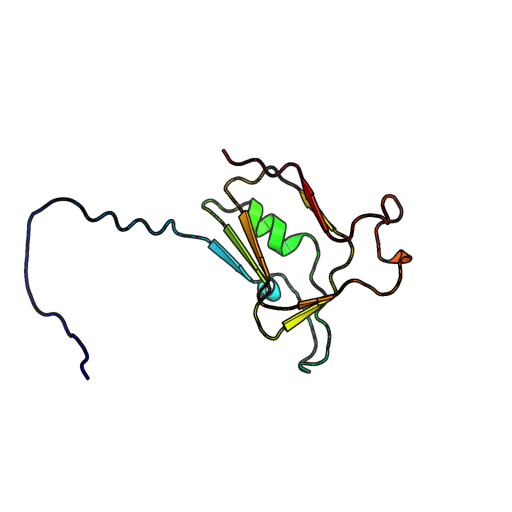A 1 112 ? 9.626 -2.714 0.169 1.00 88.19 112 ILE A N 1
ATOM 877 C CA . ILE A 1 112 ? 8.430 -2.377 0.947 1.00 88.19 112 ILE A CA 1
ATOM 878 C C . ILE A 1 112 ? 8.853 -2.313 2.414 1.00 88.19 112 ILE A C 1
ATOM 880 O O . ILE A 1 112 ? 9.393 -3.287 2.935 1.00 88.19 112 ILE A O 1
ATOM 884 N N . VAL A 1 113 ? 8.606 -1.179 3.061 1.00 89.62 113 VAL A N 1
ATOM 885 C CA . VAL A 1 113 ? 8.768 -0.981 4.508 1.00 89.62 113 VAL A CA 1
ATOM 886 C C . VAL A 1 113 ? 7.385 -0.750 5.109 1.00 89.62 113 VAL A C 1
ATOM 888 O O . VAL A 1 113 ? 6.559 -0.075 4.497 1.00 89.62 113 VAL A O 1
ATOM 891 N N . ILE A 1 114 ? 7.122 -1.310 6.288 1.00 90.50 114 ILE A N 1
ATOM 892 C CA . ILE A 1 114 ? 5.939 -1.021 7.108 1.00 90.50 114 ILE A CA 1
ATOM 893 C C . ILE A 1 114 ? 6.472 -0.630 8.484 1.00 90.50 114 ILE A C 1
ATOM 895 O O . ILE A 1 114 ? 7.129 -1.445 9.127 1.00 90.50 114 ILE A O 1
ATOM 899 N N . GLU A 1 115 ? 6.224 0.602 8.918 1.00 90.12 115 GLU A N 1
ATOM 900 C CA . GLU A 1 115 ? 6.782 1.138 10.165 1.00 90.12 115 GLU A CA 1
ATOM 901 C C . GLU A 1 115 ? 5.802 2.083 10.870 1.00 90.12 115 GLU A C 1
ATOM 903 O O . GLU A 1 115 ? 4.879 2.631 10.261 1.00 90.12 115 GLU A O 1
ATOM 908 N N . HIS A 1 116 ? 5.983 2.243 12.183 1.00 85.75 116 HIS A N 1
ATOM 909 C CA . HIS A 1 116 ? 5.116 3.044 13.059 1.00 85.75 116 HIS A CA 1
ATOM 910 C C . HIS A 1 116 ? 3.625 2.641 13.047 1.00 85.75 116 HIS A C 1
ATOM 912 O O . HIS A 1 116 ? 2.762 3.429 13.423 1.00 85.75 116 HIS A O 1
ATOM 918 N N . VAL A 1 117 ? 3.298 1.406 12.643 1.00 81.12 117 VAL A N 1
ATOM 919 C CA . VAL A 1 117 ? 1.926 0.870 12.679 1.00 81.12 117 VAL A CA 1
ATOM 920 C C . VAL A 1 117 ? 1.615 0.351 14.083 1.00 81.12 117 VAL A C 1
ATOM 922 O O . VAL A 1 117 ? 1.790 -0.829 14.380 1.00 81.12 117 VAL A O 1
ATOM 925 N N . THR A 1 118 ? 1.169 1.250 14.956 1.00 74.56 118 THR A N 1
ATOM 926 C CA . THR A 1 118 ? 0.617 0.901 16.270 1.00 74.56 118 THR A CA 1
ATOM 927 C C . THR A 1 118 ? -0.806 0.351 16.140 1.00 74.56 118 THR A C 1
ATOM 929 O O . THR A 1 118 ? -1.556 0.720 15.236 1.00 74.56 118 THR A O 1
ATOM 932 N N . ASN A 1 119 ? -1.179 -0.541 17.059 1.00 58.78 119 ASN A N 1
ATOM 933 C CA . ASN A 1 119 ? -2.559 -0.962 17.280 1.00 58.78 119 ASN A CA 1
ATOM 934 C C . ASN A 1 119 ? -2.964 -0.453 18.668 1.00 58.78 119 ASN A C 1
ATOM 936 O O . ASN A 1 119 ? -2.263 -0.751 19.635 1.00 58.78 119 ASN A O 1
ATOM 940 N N . HIS A 1 120 ? -4.036 0.334 18.727 1.00 55.00 120 HIS A N 1
ATOM 941 C CA . HIS A 1 120 ? -4.608 0.883 19.958 1.00 55.00 120 HIS A CA 1
ATOM 942 C C . HIS A 1 120 ? -5.791 0.026 20.424 1.00 55.00 120 HIS A C 1
ATOM 944 O O . HIS A 1 120 ? -6.491 -0.518 19.538 1.00 55.00 120 HIS A O 1
#

Foldseek 3Di:
DDDDDDDDDDDDDDDDPVCPFDEAEQEQVVQQQDFPPDLPTATEGPACRSLVVCLADPGEYEDEDDASHHHEQFAHERDDQGNAHYHDYYNYHYDYDPDLVSHDPVDSPGRYHYDNHDHD

pLDDT: mean 75.5, std 19.02, range [31.84, 95.81]

Organism: Aegilops tauschii subsp. strangulata (NCBI:txid200361)

Solvent-accessible surface area (backbone atoms only — not comparable to full-atom values): 7358 Å² total; per-residue (Å²): 140,80,88,83,86,86,79,88,92,87,84,89,81,85,85,81,83,80,72,70,77,70,60,51,75,35,49,42,62,84,44,60,32,53,50,63,97,49,93,82,46,61,13,45,47,50,78,60,54,36,52,55,55,28,32,64,27,96,42,38,17,31,36,32,40,56,63,91,42,48,30,40,42,59,44,43,75,48,74,43,73,24,71,24,51,65,43,82,42,76,59,34,45,82,36,73,62,90,52,69,87,54,24,46,90,93,45,72,88,51,59,73,44,77,46,66,69,50,72,122